Protein AF-A0A7V2JFZ7-F1 (afdb_monomer_lite)

Secondary structure (DSSP, 8-state):
----HHHHHHHHHHHGGGTT-B--EEEEEETTEEEEE-SS-EEEEEEETTEEEEEEES---S--PPPPHHHHHHHHHHTT-BEEEEEE-TTSS-EEEEE-

Foldseek 3Di:
DAAFLVVVVVVVVVCFVLAFWWQAAWADLDPQWIWTDTDQWIWIAGPPPVHGDIDTDRDDDHDGDDDDPVRVVVCVVGHRWGFNDWDDDPSGPDIDTDTD

pLDDT: mean 91.39, std 6.92, range [58.22, 97.12]

Structure (mmCIF, N/CA/C/O backbone):
data_AF-A0A7V2JFZ7-F1
#
_entry.id   AF-A0A7V2JFZ7-F1
#
loop_
_atom_site.group_PDB
_atom_site.id
_atom_site.type_symbol
_atom_site.label_atom_id
_atom_site.label_alt_id
_atom_site.label_comp_id
_atom_site.label_asym_id
_atom_site.label_entity_id
_atom_site.label_seq_id
_atom_site.pdbx_PDB_ins_code
_atom_site.Cartn_x
_atom_site.Cartn_y
_atom_site.Cartn_z
_atom_site.occupancy
_atom_site.B_iso_or_equiv
_atom_site.auth_seq_id
_atom_site.auth_comp_id
_atom_site.auth_asym_id
_atom_site.auth_atom_id
_atom_site.pdbx_PDB_model_num
ATOM 1 N N . MET A 1 1 ? 19.480 -6.060 2.849 1.00 58.22 1 MET A N 1
ATOM 2 C CA . MET A 1 1 ? 18.579 -7.185 3.180 1.00 58.22 1 MET A CA 1
ATOM 3 C C . MET A 1 1 ? 17.429 -7.148 2.183 1.00 58.22 1 MET A C 1
ATOM 5 O O . MET A 1 1 ? 16.929 -6.049 1.958 1.00 58.22 1 MET A O 1
ATOM 9 N N . PRO A 1 2 ? 17.076 -8.255 1.508 1.00 80.25 2 PRO A N 1
ATOM 10 C CA . PRO A 1 2 ? 15.925 -8.271 0.606 1.00 80.25 2 PRO A CA 1
ATOM 11 C C . PRO A 1 2 ? 14.640 -7.983 1.393 1.00 80.25 2 PRO A C 1
ATOM 13 O O . PRO A 1 2 ? 14.552 -8.326 2.570 1.00 80.25 2 PRO A O 1
ATOM 16 N N . PHE A 1 3 ? 13.654 -7.345 0.759 1.00 89.06 3 PHE A N 1
ATOM 17 C CA . PHE A 1 3 ? 12.339 -7.163 1.373 1.00 89.06 3 PHE A CA 1
ATOM 18 C C . PHE A 1 3 ? 11.663 -8.537 1.499 1.00 89.06 3 PHE A C 1
ATOM 20 O O . PHE A 1 3 ? 11.249 -9.141 0.504 1.00 89.06 3 PHE A O 1
ATOM 27 N N . ASP A 1 4 ? 11.627 -9.059 2.723 1.00 91.88 4 ASP A N 1
ATOM 28 C CA . ASP A 1 4 ? 11.133 -10.389 3.070 1.00 91.88 4 ASP A CA 1
ATOM 29 C C . ASP A 1 4 ? 9.910 -10.328 3.998 1.00 91.88 4 ASP A C 1
ATOM 31 O O . ASP A 1 4 ? 9.445 -9.256 4.395 1.00 91.88 4 ASP A O 1
ATOM 35 N N . GLY A 1 5 ? 9.360 -11.495 4.333 1.00 94.19 5 GLY A N 1
ATOM 36 C CA . GLY A 1 5 ? 8.198 -11.595 5.211 1.00 94.19 5 GLY A CA 1
ATOM 37 C C . GLY A 1 5 ? 8.443 -11.035 6.613 1.00 94.19 5 GLY A C 1
ATOM 38 O O . GLY A 1 5 ? 7.551 -10.427 7.201 1.00 94.19 5 GLY A O 1
ATOM 39 N N . LEU A 1 6 ? 9.660 -11.162 7.148 1.00 93.81 6 LEU A N 1
ATOM 40 C CA . LEU A 1 6 ? 10.010 -10.598 8.453 1.00 93.81 6 LEU A CA 1
ATOM 41 C C . LEU A 1 6 ? 10.065 -9.064 8.407 1.00 93.81 6 LEU A C 1
ATOM 43 O O . LEU A 1 6 ? 9.609 -8.388 9.333 1.00 93.81 6 LEU A O 1
ATOM 47 N N . THR A 1 7 ? 10.601 -8.508 7.323 1.00 94.12 7 THR A N 1
ATOM 48 C CA . THR A 1 7 ? 10.629 -7.067 7.061 1.00 94.12 7 THR A CA 1
ATOM 49 C C . THR A 1 7 ? 9.213 -6.523 6.904 1.00 94.12 7 THR A C 1
ATOM 51 O O . THR A 1 7 ? 8.874 -5.524 7.542 1.00 94.12 7 THR A O 1
ATOM 54 N N . LEU A 1 8 ? 8.351 -7.222 6.157 1.00 95.44 8 LEU A N 1
ATOM 55 C CA . LEU A 1 8 ? 6.930 -6.889 6.064 1.00 95.44 8 LEU A CA 1
ATOM 56 C C . LEU A 1 8 ? 6.256 -6.941 7.442 1.00 95.44 8 LEU A C 1
ATOM 58 O O . LEU A 1 8 ? 5.553 -6.003 7.806 1.00 95.44 8 LEU A O 1
ATOM 62 N N . LYS A 1 9 ? 6.543 -7.952 8.271 1.00 94.69 9 LYS A N 1
ATOM 63 C CA . LYS A 1 9 ? 5.989 -8.049 9.631 1.00 94.69 9 LYS A CA 1
ATOM 64 C C . LYS A 1 9 ? 6.357 -6.853 10.501 1.00 94.69 9 LYS A C 1
ATOM 66 O O . LYS A 1 9 ? 5.536 -6.388 11.294 1.00 94.69 9 LYS A O 1
ATOM 71 N N . LYS A 1 10 ? 7.589 -6.350 10.372 1.00 93.88 10 LYS A N 1
ATOM 72 C CA . LYS A 1 10 ? 8.033 -5.128 11.058 1.00 93.88 10 LYS A CA 1
ATOM 73 C C . LYS A 1 10 ? 7.276 -3.909 10.538 1.00 93.88 10 LYS A C 1
ATOM 75 O O . LYS A 1 10 ? 6.745 -3.162 11.352 1.00 93.88 10 LYS A O 1
ATOM 80 N N . LEU A 1 11 ? 7.145 -3.758 9.218 1.00 93.81 11 LEU A N 1
ATOM 81 C CA . LEU A 1 11 ? 6.356 -2.686 8.603 1.00 93.81 11 LEU A CA 1
ATOM 82 C C . LEU A 1 11 ? 4.894 -2.704 9.075 1.00 93.81 11 LEU A C 1
ATOM 84 O O . LEU A 1 11 ? 4.353 -1.658 9.419 1.00 93.81 11 LEU A O 1
ATOM 88 N N . MET A 1 12 ? 4.274 -3.882 9.173 1.00 94.12 12 MET A N 1
ATOM 89 C CA . MET A 1 12 ? 2.891 -4.023 9.633 1.00 94.12 12 MET A CA 1
ATOM 90 C C . MET A 1 12 ? 2.664 -3.466 11.039 1.00 94.12 12 MET A C 1
ATOM 92 O O . MET A 1 12 ? 1.568 -2.998 11.328 1.00 94.12 12 MET A O 1
ATOM 96 N N . LYS A 1 13 ? 3.683 -3.462 11.911 1.00 92.38 13 LYS A N 1
ATOM 97 C CA . LYS A 1 13 ? 3.575 -2.827 13.235 1.00 92.38 13 LYS A CA 1
ATOM 98 C C . LYS A 1 13 ? 3.389 -1.313 13.137 1.00 92.38 13 LYS A C 1
ATOM 100 O O . LYS A 1 13 ? 2.710 -0.759 13.989 1.00 92.38 13 LYS A O 1
ATOM 105 N N . HIS A 1 14 ? 3.947 -0.682 12.105 1.00 90.00 14 HIS A N 1
ATOM 106 C CA . HIS A 1 14 ? 3.797 0.749 11.835 1.00 90.00 14 HIS A CA 1
ATOM 107 C C . HIS A 1 14 ? 2.504 1.081 11.083 1.00 90.00 14 HIS A C 1
ATOM 109 O O . HIS A 1 14 ? 2.030 2.205 11.157 1.00 90.00 14 HIS A O 1
ATOM 115 N N . LEU A 1 15 ? 1.918 0.113 10.371 1.00 90.50 15 LEU A N 1
ATOM 116 C CA . LEU A 1 15 ? 0.674 0.307 9.624 1.00 90.50 15 LEU A CA 1
ATOM 117 C C . LEU A 1 15 ? -0.592 0.034 10.444 1.00 90.50 15 LEU A C 1
ATOM 119 O O . LEU A 1 15 ? -1.681 0.231 9.920 1.00 90.50 15 LEU A O 1
ATOM 123 N N . LYS A 1 16 ? -0.492 -0.396 11.709 1.00 81.19 16 LYS A N 1
ATOM 124 C CA . LYS A 1 16 ? -1.671 -0.728 12.535 1.00 81.19 16 LYS A CA 1
ATOM 125 C C . LYS A 1 16 ? -2.671 0.424 12.658 1.00 81.19 16 LYS A C 1
ATOM 127 O O . LYS A 1 16 ? -3.875 0.182 12.644 1.00 81.19 16 LYS A O 1
ATOM 132 N N . ASP A 1 17 ? -2.173 1.654 12.712 1.00 85.31 17 ASP A N 1
ATOM 133 C CA . ASP A 1 17 ? -2.997 2.842 12.950 1.00 85.31 17 ASP A CA 1
ATOM 134 C C . ASP A 1 17 ? -3.732 3.327 11.687 1.00 85.31 17 ASP A C 1
ATOM 136 O O . ASP A 1 17 ? -4.546 4.244 11.750 1.00 85.31 17 ASP A O 1
ATOM 140 N N . ILE A 1 18 ? -3.509 2.690 10.528 1.00 90.62 18 ILE A N 1
ATOM 141 C CA . ILE A 1 18 ? -4.232 3.017 9.289 1.00 90.62 18 ILE A CA 1
ATOM 142 C C . ILE A 1 18 ? -5.700 2.569 9.329 1.00 90.62 18 ILE A C 1
ATOM 144 O O . ILE A 1 18 ? -6.517 3.042 8.535 1.00 90.62 18 ILE A O 1
ATOM 148 N N . LYS A 1 19 ? -6.055 1.632 10.215 1.00 92.81 19 LYS A N 1
ATOM 149 C CA . LYS A 1 19 ? -7.410 1.084 10.297 1.00 92.81 19 LYS A CA 1
ATOM 150 C C . LYS 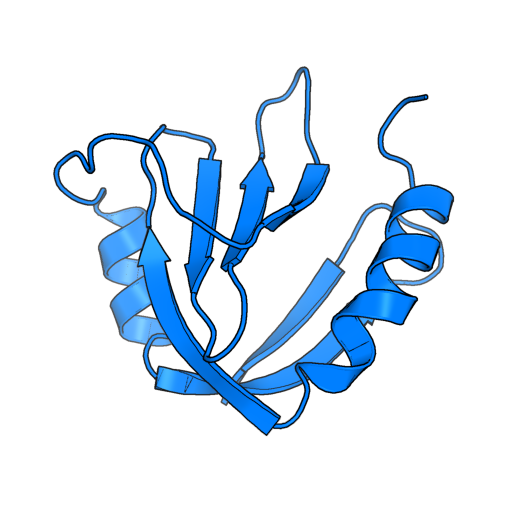A 1 19 ? -8.411 2.198 10.615 1.00 92.81 19 LYS A C 1
ATOM 152 O O . LYS A 1 19 ? -8.239 2.962 11.555 1.00 92.81 19 LYS A O 1
ATOM 157 N N . GLY A 1 20 ? -9.467 2.297 9.814 1.00 93.44 20 GLY A N 1
ATOM 158 C CA . GLY A 1 20 ? -10.483 3.348 9.905 1.00 93.44 20 GLY A CA 1
ATOM 159 C C . GLY A 1 20 ? -10.155 4.633 9.136 1.00 93.44 20 GLY A C 1
ATOM 160 O O . GLY A 1 20 ? -11.050 5.463 8.954 1.00 93.44 20 GLY A O 1
ATOM 161 N N . THR A 1 21 ? -8.927 4.794 8.635 1.00 94.69 21 THR A N 1
ATOM 162 C CA . THR A 1 21 ? -8.575 5.919 7.757 1.00 94.69 21 THR A CA 1
ATOM 163 C C . THR A 1 21 ? -9.162 5.739 6.353 1.00 94.69 21 THR A C 1
ATOM 165 O O . THR A 1 21 ? -9.648 4.668 5.986 1.00 94.69 21 THR A O 1
ATOM 168 N N . VAL A 1 22 ? -9.154 6.814 5.563 1.00 95.94 22 VAL A N 1
ATOM 169 C CA . VAL A 1 22 ? -9.714 6.843 4.206 1.00 95.94 22 VAL A CA 1
ATOM 170 C C . VAL A 1 22 ? -8.594 6.919 3.175 1.00 95.94 22 VAL A C 1
ATOM 172 O O . VAL A 1 22 ? -7.701 7.762 3.289 1.00 95.94 22 VAL A O 1
ATOM 175 N N . LEU A 1 23 ? -8.679 6.083 2.138 1.00 96.44 23 LEU A N 1
ATOM 176 C CA . LEU A 1 23 ? -7.806 6.152 0.970 1.00 96.44 23 LEU A CA 1
ATOM 177 C C . LEU A 1 23 ? -8.187 7.367 0.112 1.00 96.44 23 LEU A C 1
ATOM 179 O O . LEU A 1 23 ? -9.140 7.333 -0.663 1.00 96.44 23 LEU A O 1
ATOM 183 N N . ARG A 1 24 ? -7.448 8.468 0.242 1.00 95.44 24 ARG A N 1
ATOM 184 C CA . ARG A 1 24 ? -7.782 9.755 -0.392 1.00 95.44 24 ARG A CA 1
ATOM 185 C C . ARG A 1 24 ? -7.514 9.760 -1.892 1.00 95.44 24 ARG A C 1
ATOM 187 O O . ARG A 1 24 ? -8.287 10.316 -2.675 1.00 95.44 24 ARG A O 1
ATOM 194 N N . GLN A 1 25 ? -6.387 9.183 -2.294 1.00 93.69 25 GLN A N 1
ATOM 195 C CA . GLN A 1 25 ? -5.927 9.208 -3.676 1.00 93.69 25 GLN A CA 1
ATOM 196 C C . GLN A 1 25 ? -4.942 8.073 -3.944 1.00 93.69 25 GLN A C 1
ATOM 198 O O . GLN A 1 25 ? -4.275 7.588 -3.034 1.00 93.69 25 GLN A O 1
ATOM 203 N N . ILE A 1 26 ? -4.833 7.676 -5.209 1.00 95.19 26 ILE A N 1
ATOM 204 C CA . ILE A 1 26 ? -3.837 6.705 -5.669 1.00 95.19 26 ILE A CA 1
ATOM 205 C C . ILE A 1 26 ? -3.024 7.340 -6.787 1.00 95.19 26 ILE A C 1
ATOM 207 O O . ILE A 1 26 ? -3.620 7.885 -7.711 1.00 95.19 26 ILE A O 1
ATOM 211 N N . TYR A 1 27 ? -1.700 7.258 -6.750 1.00 93.44 27 TYR A N 1
ATOM 212 C CA . TYR A 1 27 ? -0.808 7.746 -7.804 1.00 93.44 27 TYR A CA 1
ATOM 213 C C . TYR A 1 27 ? 0.024 6.614 -8.397 1.00 93.44 27 TYR A C 1
ATOM 215 O O . TYR A 1 27 ? 0.245 5.592 -7.750 1.00 93.44 27 TYR A O 1
ATOM 223 N N . GLN A 1 28 ? 0.509 6.825 -9.618 1.00 93.00 28 GLN A N 1
ATOM 224 C CA . GLN A 1 28 ? 1.441 5.926 -10.294 1.00 93.00 28 GLN A CA 1
ATOM 225 C C . GLN A 1 28 ? 2.459 6.760 -11.085 1.00 93.00 28 GLN A C 1
ATOM 227 O O . GLN A 1 28 ? 2.242 7.011 -12.270 1.00 93.00 28 GLN A O 1
ATOM 232 N N . PRO A 1 29 ? 3.550 7.235 -10.451 1.00 89.88 29 PRO A N 1
ATOM 233 C CA . PRO A 1 29 ? 4.597 7.982 -11.156 1.00 89.88 29 PRO A CA 1
ATOM 234 C C . PRO A 1 29 ? 5.309 7.137 -12.209 1.00 89.88 29 PRO A C 1
ATOM 236 O O . PRO A 1 29 ? 5.804 7.649 -13.206 1.00 89.88 29 PRO A O 1
ATOM 239 N N . ARG A 1 30 ? 5.402 5.824 -11.973 1.00 89.69 30 ARG A N 1
ATOM 240 C CA . ARG A 1 30 ? 6.121 4.880 -12.831 1.00 89.69 30 ARG A CA 1
ATOM 241 C C . ARG A 1 30 ? 5.294 3.615 -12.986 1.00 89.69 30 ARG A C 1
ATOM 243 O O . ARG A 1 30 ? 4.539 3.254 -12.091 1.00 89.69 30 ARG A O 1
ATOM 250 N N . LYS A 1 31 ? 5.485 2.895 -14.094 1.00 88.94 31 LYS A N 1
ATOM 251 C CA . LYS A 1 31 ? 4.683 1.717 -14.475 1.00 88.94 31 LYS A CA 1
ATOM 252 C C . LYS A 1 31 ? 4.443 0.710 -13.336 1.00 88.94 31 LYS A C 1
ATOM 254 O O . LYS A 1 31 ? 3.319 0.254 -13.180 1.00 88.94 31 LYS A O 1
ATOM 259 N N . ASN A 1 32 ? 5.460 0.418 -12.525 1.00 92.81 32 ASN A N 1
ATOM 260 C CA . ASN A 1 32 ? 5.389 -0.573 -11.444 1.00 92.81 32 ASN A CA 1
ATOM 261 C C . ASN A 1 32 ? 5.459 0.059 -10.044 1.00 92.81 32 ASN A C 1
ATOM 263 O O . ASN A 1 32 ? 5.829 -0.621 -9.093 1.00 92.81 32 ASN A O 1
ATOM 267 N N . GLU A 1 33 ? 5.186 1.357 -9.907 1.00 92.62 33 GLU A N 1
ATOM 268 C CA . GLU A 1 33 ? 5.223 2.041 -8.614 1.00 92.62 33 GLU A CA 1
ATOM 269 C C . GLU A 1 33 ? 3.893 2.728 -8.345 1.00 92.62 33 GLU A C 1
ATOM 271 O O . GLU A 1 33 ? 3.448 3.563 -9.129 1.00 92.62 33 GLU A O 1
ATOM 276 N N . TYR A 1 34 ? 3.285 2.389 -7.215 1.00 94.25 34 TYR A N 1
ATOM 277 C CA . TYR A 1 34 ? 1.987 2.887 -6.791 1.00 94.25 34 TYR A CA 1
ATOM 278 C C . TYR A 1 34 ? 2.110 3.572 -5.440 1.00 94.25 34 TYR A C 1
ATOM 280 O O . TYR A 1 34 ? 2.855 3.128 -4.569 1.00 94.25 34 TYR A O 1
ATOM 288 N N . TYR A 1 35 ? 1.365 4.654 -5.266 1.00 94.94 35 TYR A N 1
ATOM 289 C CA . TYR A 1 35 ? 1.334 5.410 -4.024 1.00 94.94 35 TYR A CA 1
ATOM 290 C C . TYR A 1 35 ? -0.110 5.556 -3.584 1.00 94.94 35 TYR A C 1
ATOM 292 O O . TYR A 1 35 ? -0.920 6.133 -4.304 1.00 94.94 35 TYR A O 1
ATOM 300 N N . PHE A 1 36 ? -0.420 5.051 -2.400 1.00 95.38 36 PHE A N 1
ATOM 301 C CA . PHE A 1 36 ? -1.735 5.147 -1.784 1.00 95.38 36 PHE A CA 1
ATOM 302 C C . PHE A 1 36 ? -1.673 6.239 -0.723 1.00 95.38 36 PHE A C 1
ATOM 304 O O . PHE A 1 36 ? -0.926 6.130 0.248 1.00 95.38 36 PHE A O 1
ATOM 311 N N . GLN A 1 37 ? -2.401 7.327 -0.946 1.00 94.69 37 GLN A N 1
ATOM 312 C CA . GLN A 1 37 ? -2.403 8.486 -0.065 1.00 94.69 37 GLN A CA 1
ATOM 313 C C . GLN A 1 37 ? -3.493 8.354 0.989 1.00 94.69 37 GLN A C 1
ATOM 315 O O . GLN A 1 37 ? -4.680 8.310 0.662 1.00 94.69 37 GLN A O 1
ATOM 320 N N . PHE A 1 38 ? -3.077 8.386 2.246 1.00 93.19 38 PHE A N 1
ATOM 321 C CA . PHE A 1 38 ? -3.945 8.476 3.413 1.00 93.19 38 PHE A CA 1
ATOM 322 C C . PHE A 1 38 ? -3.855 9.885 4.010 1.00 93.19 38 PHE A C 1
ATOM 324 O O . PHE A 1 38 ? -3.273 10.790 3.406 1.00 93.19 38 PHE A O 1
ATOM 331 N N . SER A 1 39 ? -4.489 10.107 5.163 1.00 88.25 39 SER A N 1
ATOM 332 C CA . SER A 1 39 ? -4.471 11.419 5.821 1.00 88.25 39 SER A CA 1
ATOM 333 C C . SER A 1 39 ? -3.067 11.863 6.208 1.00 88.25 39 SER A C 1
ATOM 335 O O . SER A 1 39 ? -2.695 12.994 5.906 1.00 88.25 39 SER A O 1
ATOM 337 N N . ASP A 1 40 ? -2.303 10.950 6.804 1.00 86.81 40 ASP A N 1
ATOM 338 C CA . ASP A 1 40 ? -1.071 11.293 7.519 1.00 86.81 40 ASP A CA 1
ATOM 339 C C . ASP A 1 40 ? 0.182 10.709 6.858 1.00 86.81 40 ASP A C 1
ATOM 341 O O . ASP A 1 40 ? 1.301 11.018 7.255 1.00 86.81 40 ASP A O 1
ATOM 345 N N . PHE A 1 41 ? 0.014 9.864 5.836 1.00 90.88 41 PHE A N 1
ATOM 346 C CA . PHE A 1 41 ? 1.133 9.244 5.137 1.00 90.88 41 PHE A CA 1
ATOM 347 C C . PHE A 1 41 ? 0.780 8.765 3.726 1.00 90.88 41 PHE A C 1
ATOM 349 O O . PHE A 1 41 ? -0.384 8.666 3.327 1.00 90.88 41 PHE A O 1
ATOM 356 N N . LEU A 1 42 ? 1.825 8.425 2.974 1.00 93.62 42 LEU A N 1
ATOM 357 C CA . LEU A 1 42 ? 1.768 7.745 1.688 1.00 93.62 42 LEU A CA 1
ATOM 358 C C . LEU A 1 42 ? 2.314 6.327 1.841 1.00 93.62 42 LEU A C 1
ATOM 360 O O . LEU A 1 42 ? 3.440 6.126 2.295 1.00 93.62 42 LEU A O 1
ATOM 364 N N . LEU A 1 43 ? 1.543 5.334 1.416 1.00 95.12 43 LEU A N 1
ATOM 365 C CA . LEU A 1 43 ? 2.034 3.971 1.269 1.00 95.12 43 LEU A CA 1
ATOM 366 C C . LEU A 1 43 ? 2.571 3.796 -0.150 1.00 95.12 43 LEU A C 1
ATOM 368 O O . LEU A 1 43 ? 1.809 3.813 -1.115 1.00 95.12 43 LEU A O 1
ATOM 372 N N . ARG A 1 44 ? 3.884 3.626 -0.279 1.00 94.69 44 ARG A N 1
ATOM 373 C CA . ARG A 1 44 ? 4.544 3.318 -1.547 1.00 94.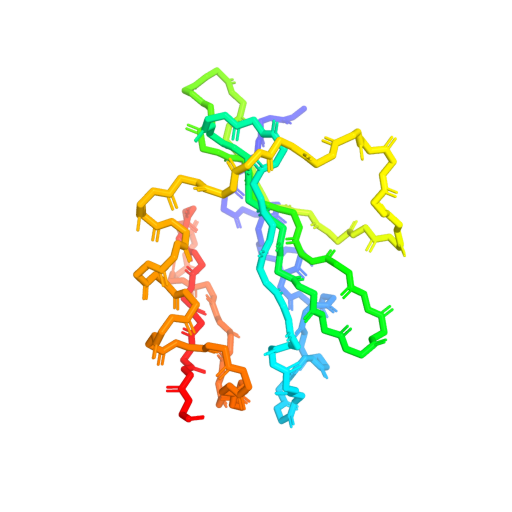69 44 ARG A CA 1
ATOM 374 C C . ARG A 1 44 ? 4.614 1.809 -1.731 1.00 94.69 44 ARG A C 1
ATOM 376 O O . ARG A 1 44 ? 5.094 1.103 -0.849 1.00 94.69 44 ARG A O 1
ATOM 383 N N . VAL A 1 45 ? 4.190 1.340 -2.897 1.00 95.19 45 VAL A N 1
ATOM 384 C CA . VAL A 1 45 ? 4.231 -0.060 -3.319 1.00 95.19 45 VAL A CA 1
ATOM 385 C C . VAL A 1 45 ? 4.999 -0.139 -4.634 1.00 95.19 45 VAL A C 1
ATOM 387 O O . VAL A 1 45 ? 4.546 0.370 -5.658 1.00 95.19 45 VAL A O 1
ATOM 390 N N . SER A 1 46 ? 6.172 -0.767 -4.603 1.00 94.25 46 SER A N 1
ATOM 391 C CA . SER A 1 46 ? 6.944 -1.103 -5.799 1.00 94.25 46 SER A CA 1
ATOM 392 C C . SER A 1 46 ? 6.689 -2.560 -6.155 1.00 94.25 46 SER A C 1
ATOM 394 O O . SER A 1 46 ? 6.888 -3.438 -5.321 1.00 94.25 46 SER A O 1
ATOM 396 N N . LEU A 1 47 ? 6.294 -2.804 -7.401 1.00 93.94 47 LEU A N 1
ATOM 397 C CA . LEU A 1 47 ? 6.127 -4.128 -8.006 1.00 93.94 47 LEU A CA 1
ATOM 398 C C . LEU A 1 47 ? 7.202 -4.397 -9.071 1.00 93.94 47 LEU A C 1
ATOM 400 O O . LEU A 1 47 ? 7.007 -5.200 -9.981 1.00 93.94 47 LEU A O 1
ATOM 404 N N . LYS A 1 48 ? 8.331 -3.680 -9.018 1.00 92.94 48 LYS A N 1
ATOM 405 C CA . LYS A 1 48 ? 9.473 -3.960 -9.895 1.00 92.94 48 LYS A CA 1
ATOM 406 C C . LYS A 1 48 ? 10.027 -5.358 -9.583 1.00 92.94 48 LYS A C 1
ATOM 408 O O . LYS A 1 48 ? 10.266 -5.622 -8.404 1.00 92.94 48 LYS A O 1
ATOM 413 N N . PRO A 1 49 ? 10.266 -6.224 -10.586 1.00 88.62 49 PRO A N 1
ATOM 414 C CA . PRO A 1 49 ? 10.771 -7.579 -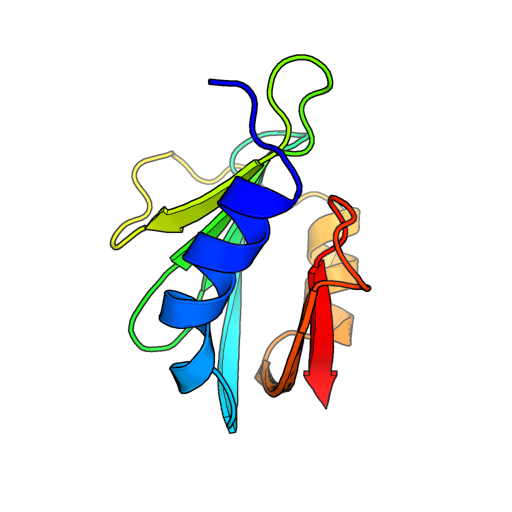10.355 1.00 88.62 49 PRO A CA 1
ATOM 415 C C . PRO A 1 49 ? 12.069 -7.619 -9.542 1.00 88.62 49 PRO A C 1
ATOM 417 O O . PRO A 1 49 ? 12.253 -8.496 -8.704 1.00 88.62 49 PRO A O 1
ATOM 420 N N . GLU A 1 50 ? 12.947 -6.640 -9.755 1.00 88.69 50 GLU A N 1
ATOM 421 C CA . GLU A 1 50 ? 14.251 -6.551 -9.100 1.00 88.69 50 GLU A CA 1
ATOM 422 C C . GLU A 1 50 ? 14.132 -6.039 -7.655 1.00 88.69 50 GLU A C 1
ATOM 424 O O . GLU A 1 50 ? 14.932 -6.403 -6.795 1.00 88.69 50 GLU A O 1
ATOM 429 N N . PHE A 1 51 ? 13.123 -5.200 -7.379 1.00 86.25 51 PHE A N 1
ATOM 430 C CA . PHE A 1 51 ? 12.948 -4.488 -6.109 1.00 86.25 51 PHE A CA 1
ATOM 431 C C . PHE A 1 51 ? 11.462 -4.324 -5.755 1.00 86.25 51 PHE A C 1
ATOM 433 O O . PHE A 1 51 ? 10.912 -3.216 -5.788 1.00 86.25 51 PHE A O 1
ATOM 440 N N . SER A 1 52 ? 10.807 -5.431 -5.404 1.00 92.38 52 SER A N 1
ATOM 441 C CA . SER A 1 52 ? 9.431 -5.415 -4.900 1.00 92.38 52 SER A CA 1
ATOM 442 C C . SER A 1 52 ? 9.416 -5.130 -3.400 1.00 92.38 52 SER A C 1
ATOM 444 O O . SER A 1 52 ? 10.031 -5.865 -2.627 1.00 92.38 52 SER A O 1
ATOM 446 N N . PHE A 1 53 ? 8.718 -4.078 -2.976 1.00 93.88 53 PHE A N 1
ATOM 447 C CA . PHE A 1 53 ? 8.629 -3.694 -1.566 1.00 93.88 53 PHE A CA 1
ATOM 448 C C . PHE A 1 53 ? 7.410 -2.818 -1.279 1.00 93.88 53 PHE A C 1
ATOM 450 O O . PHE A 1 53 ? 6.816 -2.223 -2.181 1.00 93.88 53 PHE A O 1
ATOM 457 N N . VAL A 1 54 ? 7.099 -2.689 0.011 1.00 95.19 54 VAL A N 1
ATOM 458 C CA . VAL A 1 54 ? 6.152 -1.703 0.536 1.00 95.19 54 VAL A CA 1
ATOM 459 C C . VAL A 1 54 ? 6.871 -0.820 1.556 1.00 95.19 54 VAL A C 1
ATOM 461 O O . VAL A 1 54 ? 7.671 -1.313 2.347 1.00 95.19 54 VAL A O 1
ATOM 464 N N . SER A 1 55 ? 6.614 0.485 1.545 1.00 93.56 55 SER A N 1
ATOM 465 C CA . SER A 1 55 ? 7.202 1.425 2.505 1.00 93.56 55 SER A CA 1
ATOM 466 C C . SER A 1 55 ? 6.262 2.585 2.815 1.00 93.56 55 SER A C 1
ATOM 468 O O . SER A 1 55 ? 5.515 3.026 1.944 1.00 93.56 55 SER A O 1
ATOM 470 N N . ILE A 1 56 ? 6.362 3.134 4.022 1.00 93.12 56 ILE A N 1
ATOM 471 C CA . ILE A 1 56 ? 5.713 4.397 4.387 1.0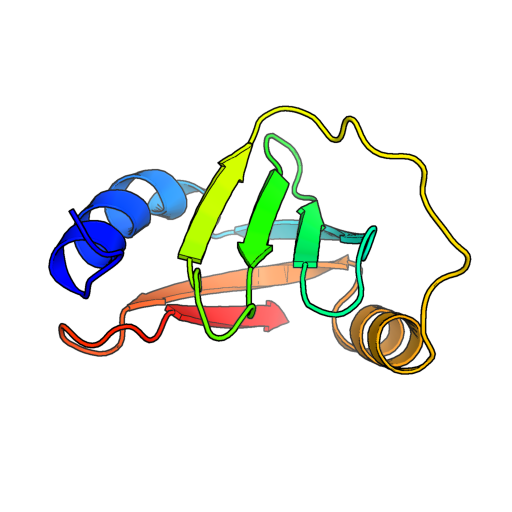0 93.12 56 ILE A CA 1
ATOM 472 C C . ILE A 1 56 ? 6.601 5.553 3.916 1.00 93.12 56 ILE A C 1
ATOM 474 O O . ILE A 1 56 ? 7.823 5.501 4.047 1.00 93.12 56 ILE A O 1
ATOM 478 N N . SER A 1 57 ? 5.992 6.584 3.347 1.00 87.81 57 SER A N 1
ATOM 479 C CA . SER A 1 57 ? 6.651 7.820 2.943 1.00 87.81 57 SER A CA 1
ATOM 480 C C . SER A 1 57 ? 5.807 9.018 3.369 1.00 87.81 57 SER A C 1
ATOM 482 O O . SER A 1 57 ? 4.581 8.951 3.372 1.00 87.81 57 SER A O 1
ATOM 484 N N . GLU A 1 58 ? 6.456 10.123 3.720 1.00 77.12 58 GLU A N 1
ATOM 485 C CA . GLU A 1 58 ? 5.767 11.354 4.124 1.00 77.12 58 GLU A CA 1
ATOM 486 C C . GLU A 1 58 ? 5.386 12.229 2.925 1.00 77.12 58 GLU A C 1
ATOM 488 O O . GLU A 1 58 ? 4.466 13.040 3.013 1.00 77.12 58 GLU A O 1
ATOM 493 N N . LYS A 1 59 ? 6.091 12.093 1.792 1.00 71.81 59 LYS A N 1
ATOM 494 C CA . LYS A 1 59 ? 5.939 12.986 0.638 1.00 71.81 59 LYS A CA 1
ATOM 495 C C . LYS A 1 59 ? 6.107 12.268 -0.691 1.00 71.81 59 LYS A C 1
ATOM 497 O O . LYS A 1 59 ? 6.867 11.313 -0.833 1.00 71.81 59 LYS A O 1
ATOM 502 N N . PHE A 1 60 ? 5.394 12.794 -1.676 1.00 67.81 60 PHE A N 1
ATOM 503 C CA . PHE A 1 60 ? 5.534 12.438 -3.076 1.00 67.81 60 PHE A CA 1
ATOM 504 C C . PHE A 1 60 ? 6.455 13.463 -3.747 1.00 67.81 60 PHE A C 1
ATOM 506 O O . PHE A 1 60 ? 6.194 14.659 -3.641 1.00 67.81 60 PHE A O 1
ATOM 513 N N . TRP A 1 61 ? 7.535 13.006 -4.386 1.00 66.06 61 TRP A N 1
ATOM 514 C CA . TRP A 1 61 ? 8.581 13.881 -4.947 1.00 66.06 61 TRP A CA 1
ATOM 515 C C . TRP A 1 61 ? 8.710 13.799 -6.471 1.00 66.06 61 TRP A C 1
ATOM 517 O O . TRP A 1 61 ? 9.500 14.538 -7.048 1.00 66.06 61 TRP A O 1
ATOM 527 N N . ASP A 1 62 ? 7.967 12.901 -7.115 1.00 75.75 62 ASP A N 1
ATOM 528 C CA . ASP A 1 62 ? 8.042 12.701 -8.561 1.00 75.75 62 ASP A CA 1
ATOM 529 C C . ASP A 1 62 ? 7.020 13.585 -9.298 1.00 75.75 62 ASP A C 1
ATOM 531 O O . ASP A 1 62 ? 5.992 13.983 -8.746 1.00 75.75 62 ASP A O 1
ATOM 535 N N . GLU A 1 63 ? 7.272 13.856 -10.577 1.00 79.38 63 GLU A N 1
ATOM 536 C CA . GLU A 1 63 ? 6.237 14.366 -11.475 1.00 79.38 63 GLU A CA 1
ATOM 537 C C . GLU A 1 63 ? 5.164 13.294 -11.709 1.00 79.38 63 GLU A C 1
ATOM 539 O O . GLU A 1 63 ? 5.449 12.096 -11.798 1.00 79.38 63 GLU A O 1
ATOM 544 N N . LEU A 1 64 ? 3.904 13.723 -11.806 1.00 80.81 64 LEU A N 1
ATOM 545 C CA . LEU A 1 64 ? 2.777 12.829 -12.050 1.00 80.81 64 LEU A CA 1
ATOM 546 C C . LEU A 1 64 ? 2.472 12.769 -13.550 1.00 80.81 64 LEU A C 1
ATOM 548 O O . LEU A 1 64 ? 1.915 13.733 -14.080 1.00 80.81 64 LEU A O 1
ATOM 552 N N . PRO A 1 65 ? 2.764 11.649 -14.239 1.00 83.06 65 PRO A N 1
ATOM 553 C CA . PRO A 1 65 ? 2.275 11.456 -15.593 1.00 83.06 65 PRO A CA 1
ATOM 554 C C . PRO A 1 65 ? 0.749 11.301 -15.584 1.00 83.06 65 PRO A C 1
ATOM 556 O O . PRO A 1 65 ? 0.117 11.091 -14.539 1.00 83.06 65 PRO A O 1
ATOM 559 N N . TYR A 1 66 ? 0.146 11.354 -16.772 1.00 84.88 66 TYR A N 1
ATOM 560 C CA . TYR A 1 66 ? -1.270 11.031 -16.919 1.00 84.88 66 TYR A CA 1
ATOM 561 C C . TYR A 1 66 ? -1.546 9.617 -16.366 1.00 84.88 66 TYR A C 1
ATOM 563 O O . TYR A 1 66 ? -0.785 8.689 -16.666 1.00 84.88 66 TYR A O 1
ATOM 571 N N . PRO A 1 67 ? -2.587 9.426 -15.532 1.00 86.44 67 PRO A N 1
ATOM 572 C CA . PRO A 1 67 ? -2.836 8.143 -14.886 1.00 86.44 67 PRO A CA 1
ATOM 573 C C . PRO A 1 67 ? -3.111 7.056 -15.928 1.00 86.44 67 PRO A C 1
ATOM 575 O O . PRO A 1 67 ? -3.869 7.266 -16.871 1.00 86.44 67 PRO A O 1
ATOM 578 N N . SER A 1 68 ? -2.530 5.870 -15.736 1.00 92.88 68 SER A N 1
ATOM 579 C CA . SER A 1 68 ? -2.852 4.726 -16.591 1.00 92.88 68 SER A CA 1
ATOM 580 C C . SER A 1 68 ? -4.313 4.295 -16.424 1.00 92.88 68 SER A C 1
ATOM 582 O O . SER A 1 68 ? -4.917 4.498 -15.366 1.00 92.88 68 SER A O 1
ATOM 584 N N . ASN A 1 69 ? -4.853 3.600 -17.429 1.00 95.25 69 ASN A N 1
ATOM 585 C CA . ASN A 1 69 ? -6.197 3.012 -17.367 1.00 95.25 69 ASN A CA 1
ATOM 586 C C . ASN A 1 69 ? -6.388 2.126 -16.126 1.00 95.25 69 ASN A C 1
ATOM 588 O O . ASN A 1 69 ? -7.451 2.142 -15.512 1.00 95.25 69 ASN A O 1
ATOM 592 N N . PHE A 1 70 ? -5.346 1.396 -15.712 1.00 94.12 70 PHE A N 1
ATOM 593 C CA . PHE A 1 70 ? -5.390 0.574 -14.505 1.00 94.12 70 PHE A CA 1
ATOM 594 C C . PHE A 1 70 ? -5.574 1.419 -13.238 1.00 94.12 70 PHE A C 1
ATOM 596 O O . PHE A 1 70 ? -6.408 1.096 -12.400 1.00 94.12 70 PHE A O 1
ATOM 603 N N . VAL A 1 71 ? -4.845 2.529 -13.103 1.00 94.94 71 VAL A N 1
ATOM 604 C CA . VAL A 1 71 ? -5.006 3.433 -11.952 1.00 94.94 71 VAL A CA 1
ATOM 605 C C . VAL A 1 71 ? -6.360 4.119 -11.976 1.00 94.94 71 VAL A C 1
ATOM 607 O O . VAL A 1 71 ? -6.956 4.317 -10.921 1.00 94.94 71 VAL A O 1
ATOM 610 N N . MET A 1 72 ? -6.866 4.472 -13.159 1.00 95.69 72 MET A N 1
ATOM 611 C CA . MET A 1 72 ? -8.216 5.016 -13.294 1.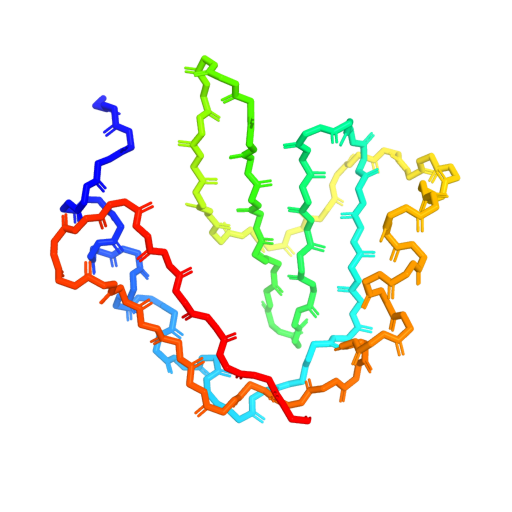00 95.69 72 MET A CA 1
ATOM 612 C C . MET A 1 72 ? -9.273 4.006 -12.834 1.00 95.69 72 MET A C 1
ATOM 614 O O . MET A 1 72 ? -10.140 4.369 -12.039 1.00 95.69 72 MET A O 1
ATOM 618 N N . LEU A 1 73 ? -9.156 2.739 -13.247 1.00 96.69 73 LEU A N 1
ATOM 619 C CA . LEU A 1 73 ? -10.016 1.655 -12.772 1.00 96.69 73 LEU A CA 1
ATOM 620 C C . LEU A 1 73 ? -9.901 1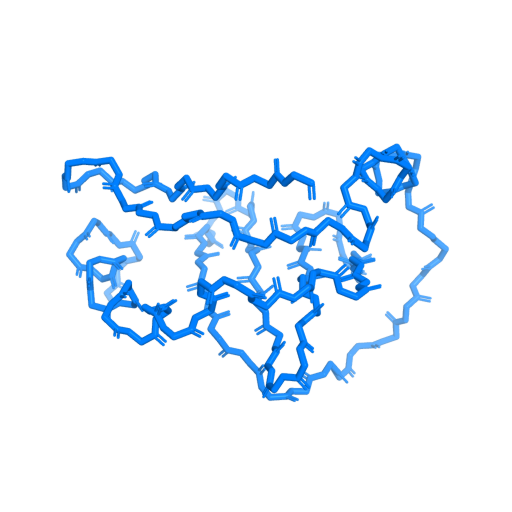.488 -11.254 1.00 96.69 73 LEU A C 1
ATOM 622 O O . LEU A 1 73 ? -10.912 1.524 -10.562 1.00 96.69 73 LEU A O 1
ATOM 626 N N . LEU A 1 74 ? -8.685 1.387 -10.718 1.00 95.69 74 LEU A N 1
ATOM 627 C CA . LEU A 1 74 ? -8.457 1.220 -9.284 1.00 95.69 74 LEU A CA 1
ATOM 628 C C . LEU A 1 74 ? -9.069 2.377 -8.478 1.00 95.69 74 LEU A C 1
ATOM 630 O O . LEU A 1 74 ? -9.789 2.150 -7.511 1.00 95.69 74 LEU A O 1
ATOM 634 N N . ARG A 1 75 ? -8.879 3.626 -8.924 1.00 96.00 75 ARG A N 1
ATOM 635 C CA . ARG A 1 75 ? -9.521 4.802 -8.318 1.00 96.00 75 ARG A CA 1
ATOM 636 C C . ARG A 1 75 ? -11.047 4.711 -8.367 1.00 96.00 75 ARG A C 1
ATOM 638 O O . ARG A 1 75 ? -11.680 5.080 -7.389 1.00 96.00 75 ARG A O 1
ATOM 645 N N . SER A 1 76 ? -11.636 4.224 -9.460 1.00 96.75 76 SER A N 1
ATOM 646 C CA . SER A 1 76 ? -13.098 4.077 -9.555 1.00 96.75 76 SER A CA 1
ATOM 647 C C . SER A 1 76 ? -13.674 3.090 -8.535 1.00 96.75 76 SER A C 1
ATOM 649 O O . SER A 1 76 ? -14.822 3.245 -8.138 1.00 96.75 76 SER A O 1
ATOM 651 N N . GLN A 1 77 ? -12.882 2.098 -8.115 1.00 95.75 77 GLN A N 1
ATOM 652 C CA . GLN A 1 77 ? -13.327 1.040 -7.210 1.00 95.75 77 GLN A CA 1
ATOM 653 C C . GLN A 1 77 ? -13.066 1.364 -5.738 1.00 95.75 77 GLN A C 1
ATOM 655 O O . GLN A 1 77 ? -13.883 1.024 -4.893 1.00 95.75 77 GLN A O 1
ATOM 660 N N . VAL A 1 78 ? -11.924 1.987 -5.419 1.00 96.12 78 VAL A N 1
ATOM 661 C CA . VAL A 1 78 ? -11.466 2.091 -4.021 1.00 96.12 78 VAL A CA 1
ATOM 662 C C . VAL A 1 78 ? -11.075 3.499 -3.572 1.00 96.12 78 VAL A C 1
ATOM 664 O O . VAL A 1 78 ? -10.678 3.694 -2.422 1.00 96.12 78 VAL A O 1
ATOM 667 N N . LYS A 1 79 ? -11.155 4.517 -4.438 1.00 94.75 79 LYS A N 1
ATOM 668 C CA . LYS A 1 79 ? -10.920 5.896 -3.985 1.00 94.75 79 LYS A CA 1
ATOM 669 C C . LYS A 1 79 ? -12.007 6.288 -2.986 1.00 94.75 79 LYS A C 1
ATOM 671 O O . LYS A 1 79 ? -13.183 6.027 -3.208 1.00 94.75 79 LYS A O 1
ATOM 676 N N . SER A 1 80 ? -11.597 6.955 -1.914 1.00 96.12 80 SER A N 1
ATOM 677 C CA . SER A 1 80 ? -12.440 7.320 -0.774 1.00 96.12 80 SER A CA 1
ATOM 678 C C . SER A 1 80 ? -12.969 6.130 0.034 1.00 96.12 80 SER A C 1
ATOM 680 O O . SER A 1 80 ? -13.756 6.348 0.954 1.00 96.12 80 SER A O 1
ATOM 682 N N . ALA A 1 81 ? -12.514 4.904 -0.248 1.00 97.12 81 ALA A N 1
ATOM 683 C CA . ALA A 1 81 ? -12.835 3.744 0.571 1.00 97.12 81 ALA A CA 1
ATOM 684 C C . ALA A 1 81 ? -12.167 3.851 1.948 1.00 97.12 81 ALA A C 1
ATOM 686 O O . ALA A 1 81 ? -11.061 4.392 2.096 1.00 97.12 81 ALA A O 1
ATOM 687 N N . ARG A 1 82 ? -12.839 3.322 2.967 1.00 96.56 82 ARG A N 1
ATOM 688 C CA . ARG A 1 82 ? -12.317 3.227 4.330 1.00 96.56 82 ARG A CA 1
ATOM 689 C C . ARG A 1 82 ? -11.524 1.935 4.488 1.00 96.56 82 ARG A C 1
ATOM 691 O O . ARG A 1 82 ? -11.982 0.871 4.079 1.00 96.56 82 ARG A O 1
ATOM 698 N N . VAL A 1 83 ? -10.361 2.021 5.133 1.00 96.50 83 VAL A N 1
ATOM 699 C CA . VAL A 1 83 ? -9.566 0.840 5.483 1.00 96.50 83 VAL A CA 1
ATOM 700 C C . VAL A 1 83 ? -10.239 0.101 6.631 1.00 96.50 83 VAL A C 1
ATOM 702 O O . VAL A 1 83 ? -10.324 0.613 7.747 1.00 96.50 83 VAL A O 1
ATOM 705 N N . MET A 1 84 ? -10.728 -1.100 6.350 1.00 96.88 84 MET A N 1
ATOM 706 C CA . MET A 1 84 ? -11.375 -1.975 7.323 1.00 96.88 84 MET A CA 1
ATOM 707 C C . MET A 1 84 ? -10.350 -2.802 8.086 1.00 96.88 84 MET A C 1
ATOM 709 O O . MET A 1 84 ? -10.462 -2.946 9.303 1.00 96.88 84 MET A O 1
ATOM 713 N N . ASP A 1 85 ? -9.337 -3.303 7.385 1.00 95.94 85 ASP A N 1
ATOM 714 C CA . ASP A 1 85 ? -8.213 -3.996 7.995 1.00 95.94 85 ASP A CA 1
ATOM 715 C C . ASP A 1 85 ? -6.961 -3.934 7.121 1.00 95.94 85 ASP A C 1
ATOM 717 O O . ASP A 1 85 ? -7.026 -3.655 5.921 1.00 95.94 85 ASP A O 1
ATOM 721 N N . ILE A 1 86 ? -5.812 -4.190 7.740 1.00 95.12 86 ILE A N 1
ATOM 722 C CA . ILE A 1 86 ? -4.549 -4.373 7.038 1.00 95.12 86 ILE A CA 1
ATOM 723 C C . ILE A 1 86 ? -3.715 -5.433 7.757 1.00 95.12 86 ILE A C 1
ATOM 725 O O . ILE A 1 86 ? -3.427 -5.337 8.952 1.00 95.12 86 ILE A O 1
ATOM 729 N N . PHE A 1 87 ? -3.303 -6.467 7.034 1.00 95.12 87 PHE A N 1
ATOM 730 C CA . PHE A 1 87 ? -2.574 -7.581 7.627 1.00 95.12 87 PHE A CA 1
ATOM 731 C C . PHE A 1 87 ? -1.592 -8.207 6.643 1.00 95.12 87 PHE A C 1
ATOM 733 O O . PHE A 1 87 ? -1.664 -8.026 5.430 1.00 95.12 87 PHE A O 1
ATOM 740 N N . GLN A 1 88 ? -0.635 -8.937 7.201 1.00 96.31 88 GLN A N 1
ATOM 741 C CA . GLN A 1 88 ? 0.234 -9.820 6.441 1.00 96.31 88 GLN A CA 1
ATOM 742 C C . GLN A 1 88 ? -0.366 -11.222 6.462 1.00 96.31 88 GLN A C 1
ATOM 744 O O . GLN A 1 88 ? -0.777 -11.681 7.531 1.00 96.31 88 GLN A O 1
ATOM 749 N N . LEU A 1 89 ? -0.375 -11.895 5.313 1.00 96.38 89 LEU A N 1
ATOM 750 C CA . LEU A 1 89 ? -0.738 -13.306 5.243 1.00 96.38 89 LEU A CA 1
ATOM 751 C C . LEU A 1 89 ? 0.423 -14.143 5.800 1.00 96.38 89 LEU A C 1
ATOM 753 O O . LEU A 1 89 ? 1.517 -14.155 5.233 1.00 96.38 89 LEU A O 1
ATOM 757 N N . ASP A 1 90 ? 0.197 -14.773 6.951 1.00 92.56 90 ASP A N 1
ATOM 758 C CA . ASP A 1 90 ? 1.180 -15.569 7.691 1.00 92.56 90 ASP A CA 1
ATOM 759 C C . ASP A 1 90 ? 2.537 -14.855 7.874 1.00 92.56 90 ASP A C 1
ATOM 761 O O . ASP A 1 90 ? 2.630 -13.811 8.534 1.00 92.56 90 ASP A O 1
ATOM 765 N N . PHE A 1 91 ? 3.596 -15.426 7.299 1.00 92.00 91 PHE A N 1
ATOM 766 C CA . PHE A 1 91 ? 4.940 -14.854 7.205 1.00 92.00 91 PHE A CA 1
ATOM 767 C C . PHE A 1 91 ? 5.372 -14.646 5.749 1.00 92.00 91 PHE A C 1
ATOM 769 O O . PHE A 1 91 ? 6.551 -14.418 5.481 1.00 92.00 91 PHE A O 1
ATOM 776 N N . ASP A 1 92 ? 4.429 -14.678 4.810 1.00 93.38 92 ASP A N 1
ATOM 777 C CA . ASP A 1 92 ? 4.708 -14.463 3.398 1.00 93.38 92 ASP A CA 1
ATOM 778 C C . ASP A 1 92 ? 4.846 -12.980 3.058 1.00 93.38 92 ASP A C 1
ATOM 780 O O . ASP A 1 92 ? 4.511 -12.082 3.833 1.00 93.38 92 ASP A O 1
ATOM 784 N N . ARG A 1 93 ? 5.348 -12.694 1.855 1.00 93.12 93 ARG A N 1
ATOM 785 C CA . ARG A 1 93 ? 5.485 -11.327 1.323 1.00 93.12 93 ARG A CA 1
ATOM 786 C C . ARG A 1 93 ? 4.172 -10.809 0.731 1.00 93.12 93 ARG A C 1
ATOM 788 O O . ARG A 1 93 ? 4.167 -10.212 -0.342 1.00 93.12 93 ARG A O 1
ATOM 795 N N . VAL A 1 94 ? 3.065 -11.063 1.423 1.00 95.44 94 VAL A N 1
ATOM 796 C CA . VAL A 1 94 ? 1.715 -10.704 0.987 1.00 95.44 94 VAL A CA 1
ATOM 797 C C . VAL A 1 94 ? 1.092 -9.785 2.028 1.00 95.44 94 VAL A C 1
ATOM 799 O O . VAL A 1 94 ? 0.880 -10.181 3.173 1.00 95.44 94 VAL A O 1
ATOM 802 N N . LEU A 1 95 ? 0.818 -8.548 1.617 1.00 95.62 95 LEU A N 1
ATOM 803 C CA . LEU A 1 95 ? 0.041 -7.578 2.381 1.00 95.62 95 LEU A CA 1
ATOM 804 C C . LEU A 1 95 ? -1.378 -7.566 1.822 1.00 95.62 95 LEU A C 1
ATOM 806 O O . LEU A 1 95 ? -1.567 -7.381 0.620 1.00 95.62 95 LEU A O 1
ATOM 810 N N . VAL A 1 96 ? -2.356 -7.728 2.703 1.00 96.38 96 VAL A N 1
ATOM 811 C CA . VAL A 1 96 ? -3.780 -7.628 2.391 1.00 96.38 96 VAL A CA 1
ATOM 812 C C . VAL A 1 96 ? -4.328 -6.365 3.044 1.00 96.38 96 VAL A C 1
ATOM 814 O O . VAL A 1 96 ? -4.013 -6.067 4.197 1.00 96.38 96 VAL A O 1
ATOM 817 N N . MET A 1 97 ? -5.110 -5.603 2.281 1.00 95.69 97 MET A N 1
ATOM 818 C CA . MET A 1 97 ? -5.792 -4.396 2.738 1.00 95.69 97 MET A CA 1
ATOM 819 C C . MET A 1 97 ? -7.266 -4.504 2.364 1.00 95.69 97 MET A C 1
ATOM 821 O O . MET A 1 97 ? -7.606 -4.490 1.180 1.00 95.69 97 MET A O 1
ATOM 825 N N . ASP A 1 98 ? -8.122 -4.577 3.377 1.00 96.56 98 ASP A N 1
ATOM 826 C CA . ASP A 1 98 ? -9.566 -4.654 3.195 1.00 96.56 98 ASP A CA 1
ATOM 827 C C . ASP A 1 98 ? -10.145 -3.241 3.135 1.00 96.56 98 ASP A C 1
ATOM 829 O O . ASP A 1 98 ? -9.909 -2.417 4.024 1.00 96.56 98 ASP A O 1
ATOM 833 N N . LEU A 1 99 ? -10.908 -2.956 2.082 1.00 95.94 99 LEU A N 1
ATOM 834 C CA . LEU A 1 99 ? -11.461 -1.635 1.783 1.00 95.94 99 LEU A CA 1
ATOM 835 C C . LEU A 1 99 ? -12.987 -1.717 1.653 1.00 95.94 99 LEU A C 1
ATOM 837 O O . LEU A 1 99 ? -13.507 -2.698 1.121 1.00 95.94 99 LEU A O 1
ATOM 841 N N . LYS A 1 100 ? -13.693 -0.688 2.134 1.00 92.88 100 LYS A N 1
ATOM 842 C CA . LYS A 1 100 ? -15.155 -0.554 2.037 1.00 92.88 100 LYS A CA 1
ATOM 843 C C . LYS A 1 100 ? -15.578 0.825 1.553 1.00 92.88 100 LYS A C 1
ATOM 845 O O . LYS A 1 100 ? -14.956 1.814 2.004 1.00 92.88 100 LYS A O 1
#

Sequence (100 aa):
MPFDGLTLKKLMKHLKDIKGTVLRQIYQPRKNEYYFQFSDFLLRVSLKPEFSFVSISEKFWDELPYPSNFVMLLRSQVKSARVMDIFQLDFDRVLVMDLK

Radius of gyration: 13.3 Å; chains: 1; bounding box: 34×30×31 Å